Protein AF-A0A965AC95-F1 (afdb_monomer)

Mean predicted aligned error: 10.25 Å

Solvent-accessible surface area (backbone atoms only — not comparable to full-atom values): 7950 Å² total; per-residue (Å²): 105,27,37,49,39,48,48,44,27,68,75,68,65,33,67,44,52,80,32,99,80,52,70,72,48,76,65,56,55,58,50,46,55,52,50,51,50,54,45,40,74,76,69,51,77,55,68,62,57,51,53,37,53,53,43,54,52,50,37,52,51,46,52,50,48,28,71,74,66,68,44,68,75,47,54,59,56,43,51,51,40,52,52,52,42,51,51,48,53,48,61,63,69,69,50,75,50,70,65,55,55,48,52,52,51,25,66,78,70,75,50,84,84,53,48,79,68,45,30,49,69,57,53,55,46,52,55,54,50,51,50,67,76,53,61,78,83,77,126

Secondary structure (DSSP, 8-state):
-BHHHHHHHHTS--GGGG-TT----HHHHHHHHHHHHHHHHHH---HHHHHHHHHHHHHHHHHHHHHHH--TTHHHHHHHHHHHHHHHHHHHHTS--HHHHHHHHHHHHTS---TTTSBHHHHHHHHHHHHHHS-----

Nearest PDB structures (foldseek):
  1u7j-assembly1_A  TM=8.665E-01  e=4.601E+00  Escherichia coli

pLDDT: mean 78.84, std 12.43, range [33.53, 95.69]

Structure (mmCIF, N/CA/C/O backbone):
data_AF-A0A965AC95-F1
#
_entry.id   AF-A0A965AC95-F1
#
loop_
_atom_site.group_PDB
_atom_site.id
_atom_site.type_symbol
_atom_site.label_atom_id
_atom_site.label_alt_id
_atom_site.label_comp_id
_atom_site.label_asym_id
_atom_site.label_entity_id
_atom_site.label_seq_id
_atom_site.pdbx_PDB_ins_code
_atom_site.Cartn_x
_atom_site.Cartn_y
_atom_site.Cartn_z
_atom_site.occupancy
_atom_site.B_iso_or_equiv
_atom_site.auth_seq_id
_atom_site.auth_comp_id
_atom_site.auth_asym_id
_atom_site.auth_atom_id
_atom_site.pdbx_PDB_model_num
ATOM 1 N N . MET A 1 1 ? 10.068 -9.481 -13.612 1.00 78.06 1 MET A N 1
ATOM 2 C CA . MET A 1 1 ? 8.727 -9.401 -14.232 1.00 78.06 1 MET A CA 1
ATOM 3 C C . MET A 1 1 ? 8.562 -8.023 -14.852 1.00 78.06 1 MET A C 1
ATOM 5 O O . MET A 1 1 ? 8.950 -7.076 -14.171 1.00 78.06 1 MET A O 1
ATOM 9 N N . PRO A 1 2 ? 8.060 -7.901 -16.096 1.00 86.31 2 PRO A N 1
ATOM 10 C CA . PRO A 1 2 ? 7.740 -6.605 -16.690 1.00 86.31 2 PRO A CA 1
ATOM 11 C C . PRO A 1 2 ? 6.653 -5.858 -15.914 1.00 86.31 2 PRO A C 1
ATOM 13 O O . PRO A 1 2 ? 5.758 -6.502 -15.366 1.00 86.31 2 PRO A O 1
ATOM 16 N N . ILE A 1 3 ? 6.693 -4.525 -15.910 1.00 83.31 3 ILE A N 1
ATOM 17 C CA . ILE A 1 3 ? 5.679 -3.694 -15.231 1.00 83.31 3 ILE A CA 1
ATOM 18 C C . ILE A 1 3 ? 4.275 -3.969 -15.764 1.00 83.31 3 ILE A C 1
ATOM 20 O O . ILE A 1 3 ? 3.337 -4.093 -14.986 1.00 83.31 3 ILE A O 1
ATOM 24 N N . TYR A 1 4 ? 4.131 -4.128 -17.081 1.00 84.62 4 TYR A N 1
ATOM 25 C CA . TYR A 1 4 ? 2.837 -4.431 -17.685 1.00 84.62 4 TYR A CA 1
ATOM 26 C C . TYR A 1 4 ? 2.203 -5.694 -17.081 1.00 84.62 4 TYR A C 1
ATOM 28 O O . TYR A 1 4 ? 1.038 -5.685 -16.695 1.00 84.62 4 TYR A O 1
ATOM 36 N N . ASN A 1 5 ? 2.983 -6.772 -16.943 1.00 82.94 5 ASN A N 1
ATOM 37 C CA . ASN A 1 5 ? 2.499 -8.011 -16.333 1.00 82.94 5 ASN A CA 1
ATOM 38 C C . ASN A 1 5 ? 2.209 -7.833 -14.841 1.00 82.94 5 ASN A C 1
ATOM 40 O O . ASN A 1 5 ? 1.277 -8.444 -14.334 1.00 82.94 5 ASN A O 1
ATOM 44 N N . TRP A 1 6 ? 2.997 -7.003 -14.157 1.00 79.56 6 TRP A N 1
ATOM 45 C CA . TRP A 1 6 ? 2.794 -6.698 -12.747 1.00 79.56 6 TRP A CA 1
ATOM 46 C C . TRP A 1 6 ? 1.465 -5.984 -12.500 1.00 79.56 6 TRP A C 1
ATOM 48 O O . TRP A 1 6 ? 0.712 -6.426 -11.643 1.00 79.56 6 TRP A O 1
ATOM 58 N N . PHE A 1 7 ? 1.131 -4.944 -13.272 1.00 79.00 7 PHE A N 1
ATOM 59 C CA . PHE A 1 7 ? -0.158 -4.256 -13.136 1.00 79.00 7 PHE A CA 1
ATOM 60 C C . PHE A 1 7 ? -1.334 -5.177 -13.433 1.00 79.00 7 PHE A C 1
ATOM 62 O O . PHE A 1 7 ? -2.265 -5.267 -12.641 1.00 79.00 7 PHE A O 1
ATOM 69 N N . LYS A 1 8 ? -1.251 -5.950 -14.517 1.00 81.56 8 LYS A N 1
ATOM 70 C CA . LYS A 1 8 ? -2.290 -6.923 -14.868 1.00 81.56 8 LYS A CA 1
ATOM 71 C C . LYS A 1 8 ? -2.488 -8.004 -13.801 1.00 81.56 8 LYS A C 1
ATOM 73 O O . LYS A 1 8 ? -3.609 -8.407 -13.520 1.00 81.56 8 LYS A O 1
ATOM 78 N N . TRP A 1 9 ? -1.413 -8.445 -13.161 1.00 81.56 9 TRP A N 1
ATOM 79 C CA . TRP A 1 9 ? -1.509 -9.403 -12.069 1.00 81.56 9 TRP A CA 1
ATOM 80 C C . TRP A 1 9 ? -2.046 -8.781 -10.772 1.00 81.56 9 TRP A C 1
ATOM 82 O O . TRP A 1 9 ? -2.920 -9.357 -10.130 1.00 81.56 9 TRP A O 1
ATOM 92 N N . HIS A 1 10 ? -1.536 -7.612 -10.388 1.00 73.25 10 HIS A N 1
ATOM 93 C CA . HIS A 1 10 ? -1.785 -7.014 -9.079 1.00 73.25 10 HIS A CA 1
ATOM 94 C C . HIS A 1 10 ? -3.084 -6.198 -9.021 1.00 73.25 10 HIS A C 1
ATOM 96 O O . HIS A 1 10 ? -3.839 -6.305 -8.057 1.00 73.25 10 HIS A O 1
ATOM 102 N N . GLU A 1 11 ? -3.356 -5.382 -10.040 1.00 69.81 11 GLU A N 1
ATOM 103 C CA . GLU A 1 11 ? -4.523 -4.491 -10.075 1.00 69.81 11 GLU A CA 1
ATOM 104 C C . GLU A 1 11 ? -5.764 -5.217 -10.597 1.00 69.81 11 GLU A C 1
ATOM 106 O O . GLU A 1 11 ? -6.835 -5.117 -10.002 1.00 69.81 11 GLU A O 1
ATOM 111 N N . GLU A 1 12 ? -5.613 -6.019 -11.657 1.00 75.25 12 GLU A N 1
ATOM 112 C CA . GLU A 1 12 ? -6.729 -6.774 -12.256 1.00 75.25 12 GLU A CA 1
ATOM 113 C C . GLU A 1 12 ? -6.926 -8.157 -11.616 1.00 75.25 12 GLU A C 1
ATOM 115 O O . GLU A 1 12 ? -7.858 -8.877 -11.971 1.00 75.25 12 GLU A O 1
ATOM 120 N N . LYS A 1 13 ? -6.080 -8.519 -10.639 1.00 70.06 13 LYS A N 1
ATOM 121 C CA . LYS A 1 13 ? -6.116 -9.796 -9.905 1.00 70.06 13 LYS A CA 1
ATOM 122 C C . LYS A 1 13 ? -6.084 -11.032 -10.819 1.00 70.06 13 LYS A C 1
ATOM 124 O O . LYS A 1 13 ? -6.640 -12.075 -10.471 1.00 70.06 13 LYS A O 1
ATOM 129 N N . ASP A 1 14 ? -5.418 -10.938 -11.973 1.00 77.56 14 ASP A N 1
ATOM 130 C CA . ASP A 1 14 ? -5.315 -12.036 -12.937 1.00 77.56 14 ASP A CA 1
ATOM 131 C C . ASP A 1 14 ? -3.947 -12.744 -12.873 1.00 77.56 14 ASP A C 1
ATOM 133 O O . ASP A 1 14 ? -2.927 -12.286 -13.397 1.00 77.56 14 ASP A O 1
ATOM 137 N N . ASN A 1 15 ? -3.941 -13.939 -12.275 1.00 76.00 15 ASN A N 1
ATOM 138 C CA . ASN A 1 15 ? -2.756 -14.796 -12.152 1.00 76.00 15 ASN A CA 1
ATOM 139 C C . ASN A 1 15 ? -2.254 -15.355 -13.495 1.00 76.00 15 ASN A C 1
ATOM 141 O O . ASN A 1 15 ? -1.146 -15.895 -13.554 1.00 76.00 15 ASN A O 1
ATOM 145 N N . SER A 1 16 ? -3.011 -15.217 -14.590 1.00 78.38 16 SER A N 1
ATOM 146 C CA . SER A 1 16 ? -2.566 -15.630 -15.925 1.00 78.38 16 SER A CA 1
ATOM 147 C C . SER A 1 16 ? -1.312 -14.868 -16.374 1.00 78.38 16 SER A C 1
ATOM 149 O O . SER A 1 16 ? -0.488 -15.421 -17.104 1.00 78.38 16 SER A O 1
ATOM 151 N N . TYR A 1 17 ? -1.105 -13.646 -15.866 1.00 79.50 17 TYR A N 1
ATOM 152 C CA . TYR A 1 17 ? 0.023 -12.771 -16.204 1.00 79.50 17 TYR A CA 1
ATOM 153 C C . TYR A 1 17 ? 1.339 -13.120 -15.496 1.00 79.50 17 TYR A C 1
ATOM 155 O O . TYR A 1 17 ? 2.408 -12.653 -15.913 1.00 79.50 17 TYR A O 1
ATOM 163 N N . LEU A 1 18 ? 1.287 -13.999 -14.490 1.00 76.38 18 LEU A N 1
ATOM 164 C CA . LEU A 1 18 ? 2.471 -14.598 -13.869 1.00 76.38 18 LEU A CA 1
ATOM 165 C C . LEU A 1 18 ? 3.130 -15.661 -14.760 1.00 76.38 18 LEU A C 1
ATOM 167 O O . LEU A 1 18 ? 4.295 -16.004 -14.557 1.00 76.38 18 LEU A O 1
ATOM 171 N N . SER A 1 19 ? 2.407 -16.180 -15.759 1.00 73.56 19 SER A N 1
ATOM 172 C CA . SER A 1 19 ? 2.861 -17.273 -16.616 1.00 73.56 19 SER A CA 1
ATOM 173 C C . SER A 1 19 ? 2.813 -16.893 -18.093 1.00 73.56 19 SER A C 1
ATOM 175 O O . SER A 1 19 ? 1.772 -16.533 -18.633 1.00 73.56 19 SER A O 1
ATOM 177 N N . LYS A 1 20 ? 3.932 -17.066 -18.809 1.00 67.50 20 LYS A N 1
ATOM 178 C CA . LYS A 1 20 ? 3.975 -16.851 -20.269 1.00 67.50 20 LYS A CA 1
ATOM 179 C C . LYS A 1 20 ? 3.024 -17.775 -21.038 1.00 67.50 20 LYS A C 1
ATOM 181 O O . LYS A 1 20 ? 2.578 -17.416 -22.120 1.00 67.50 20 LYS A O 1
ATOM 186 N N . THR A 1 21 ? 2.726 -18.956 -20.498 1.00 68.81 21 THR A N 1
ATOM 187 C CA . THR A 1 21 ? 1.877 -19.963 -21.152 1.00 68.81 21 THR A CA 1
ATOM 188 C C . THR A 1 21 ? 0.417 -19.891 -20.707 1.00 68.81 21 THR A C 1
ATOM 190 O O . THR A 1 21 ? -0.372 -20.732 -21.130 1.00 68.81 21 THR A O 1
ATOM 193 N N . ARG A 1 22 ? 0.054 -18.927 -19.839 1.00 64.81 22 ARG A N 1
ATOM 194 C CA . ARG A 1 22 ? -1.274 -18.779 -19.203 1.00 64.81 22 ARG A CA 1
ATOM 195 C C . ARG A 1 22 ? -1.795 -20.025 -18.473 1.00 64.81 22 ARG A C 1
ATOM 197 O O . ARG A 1 22 ? -2.942 -20.053 -18.042 1.00 64.81 22 ARG A O 1
ATOM 204 N N . LYS A 1 23 ? -0.963 -21.055 -18.290 1.00 63.19 23 LYS A N 1
ATOM 205 C CA . LYS A 1 23 ? -1.290 -22.198 -17.438 1.00 63.19 23 LYS A CA 1
ATOM 206 C C . LYS A 1 23 ? -1.138 -21.761 -15.989 1.00 63.19 23 LYS A C 1
ATOM 208 O O . LYS A 1 23 ? -0.019 -21.575 -15.511 1.00 63.19 23 LYS A O 1
ATOM 213 N N . ILE A 1 24 ? -2.271 -21.562 -15.329 1.00 64.31 24 ILE A N 1
ATOM 214 C CA . ILE A 1 24 ? -2.350 -21.240 -13.907 1.00 64.31 24 ILE A CA 1
ATOM 215 C C . ILE A 1 24 ? -2.390 -22.568 -13.149 1.00 64.31 24 ILE A C 1
ATOM 217 O O . ILE A 1 24 ? -3.215 -23.431 -13.435 1.00 64.31 24 ILE A O 1
ATOM 221 N N . GLY A 1 25 ? -1.471 -22.745 -12.206 1.00 68.56 25 GLY A N 1
ATOM 222 C CA . GLY A 1 25 ? -1.409 -23.913 -11.330 1.00 68.56 25 GLY A CA 1
ATOM 223 C C . GLY A 1 25 ? -1.006 -23.498 -9.919 1.00 68.56 25 GLY A C 1
ATOM 224 O O . GLY A 1 25 ? -0.567 -22.368 -9.708 1.00 68.56 25 GLY A O 1
ATOM 225 N N . SER A 1 26 ? -1.117 -24.413 -8.955 1.00 66.06 26 SER A N 1
ATOM 226 C CA . SER A 1 26 ? -0.808 -24.154 -7.536 1.00 66.06 26 SER A CA 1
ATOM 227 C C . SER A 1 26 ? 0.592 -23.564 -7.310 1.00 66.06 26 SER A C 1
ATOM 229 O O . SER A 1 26 ? 0.760 -22.683 -6.471 1.00 66.06 26 SER A O 1
ATOM 231 N N . LEU A 1 27 ? 1.581 -23.978 -8.111 1.00 66.44 27 LEU A N 1
ATOM 232 C CA . LEU A 1 27 ? 2.942 -23.433 -8.075 1.00 66.44 27 LEU A CA 1
ATOM 233 C C . LEU A 1 27 ? 2.998 -21.944 -8.444 1.00 66.44 27 LEU A C 1
ATOM 235 O O . LEU A 1 27 ? 3.739 -21.194 -7.819 1.00 66.44 27 LEU A O 1
ATOM 239 N N . VAL A 1 28 ? 2.211 -21.501 -9.428 1.00 69.81 28 VAL A N 1
ATOM 240 C CA . VAL A 1 28 ? 2.194 -20.097 -9.874 1.00 69.81 28 VAL A CA 1
ATOM 241 C C . VAL A 1 28 ? 1.671 -19.188 -8.762 1.00 69.81 28 VAL A C 1
ATOM 243 O O . VAL A 1 28 ? 2.262 -18.142 -8.517 1.00 69.81 28 VAL A O 1
ATOM 246 N N . ASN A 1 29 ? 0.635 -19.622 -8.039 1.00 70.00 29 ASN A N 1
ATOM 247 C CA . ASN A 1 29 ? 0.107 -18.879 -6.894 1.00 70.00 29 ASN A CA 1
ATOM 248 C C . ASN A 1 29 ? 1.125 -18.830 -5.743 1.00 70.00 29 ASN A C 1
ATOM 250 O O . ASN A 1 29 ? 1.426 -17.754 -5.239 1.00 70.00 29 ASN A O 1
ATOM 254 N N . TYR A 1 30 ? 1.729 -19.973 -5.395 1.00 73.06 30 TYR A N 1
ATOM 255 C CA . TYR A 1 30 ? 2.740 -20.044 -4.335 1.00 73.06 30 TYR A CA 1
ATOM 256 C C . TYR A 1 30 ? 3.946 -19.130 -4.603 1.00 73.06 30 TYR A C 1
ATOM 258 O O . TYR A 1 30 ? 4.400 -18.403 -3.718 1.00 73.06 30 TYR A O 1
ATOM 266 N N . PHE A 1 31 ? 4.470 -19.138 -5.832 1.00 75.56 31 PHE A N 1
ATOM 267 C CA . PHE A 1 31 ? 5.572 -18.252 -6.201 1.00 75.56 31 PHE A CA 1
ATOM 268 C C . PHE A 1 31 ? 5.129 -16.794 -6.352 1.00 75.56 31 PHE A C 1
ATOM 270 O O . PHE A 1 31 ? 5.927 -15.909 -6.058 1.00 75.56 31 PHE A O 1
ATOM 277 N N . GLY A 1 32 ? 3.882 -16.535 -6.752 1.00 74.88 32 GLY A N 1
ATOM 278 C CA . GLY A 1 32 ? 3.296 -15.195 -6.774 1.00 74.88 32 GLY A CA 1
ATOM 279 C C . GLY A 1 32 ? 3.355 -14.530 -5.400 1.00 74.88 32 GLY A C 1
ATOM 280 O O . GLY A 1 32 ? 3.943 -13.458 -5.264 1.00 74.88 32 GLY A O 1
ATOM 281 N N . ASP A 1 33 ? 2.869 -15.211 -4.362 1.00 75.50 33 ASP A N 1
ATOM 282 C CA . ASP A 1 33 ? 2.904 -14.687 -2.990 1.00 75.50 33 ASP A CA 1
ATOM 283 C C . ASP A 1 33 ? 4.341 -14.420 -2.524 1.00 75.50 33 ASP A C 1
ATOM 285 O O . ASP A 1 33 ? 4.644 -13.352 -1.992 1.00 75.50 33 ASP A O 1
ATOM 289 N N . LYS A 1 34 ? 5.269 -15.344 -2.806 1.00 80.12 34 LYS A N 1
ATOM 290 C CA . LYS A 1 34 ? 6.697 -15.169 -2.486 1.00 80.12 34 LYS A CA 1
ATOM 291 C C . LYS A 1 34 ? 7.323 -13.981 -3.219 1.00 80.12 34 LYS A C 1
ATOM 293 O O . LYS A 1 34 ? 8.134 -13.269 -2.629 1.00 80.12 34 LYS A O 1
ATOM 298 N N . ILE A 1 35 ? 6.955 -13.754 -4.481 1.00 78.62 35 ILE A N 1
ATOM 299 C CA . ILE A 1 35 ? 7.411 -12.603 -5.267 1.00 78.62 35 ILE A CA 1
ATOM 300 C C . ILE A 1 35 ? 6.877 -11.300 -4.659 1.00 78.62 35 ILE A C 1
ATOM 302 O O . ILE A 1 35 ? 7.654 -10.354 -4.528 1.00 78.62 35 ILE A O 1
ATOM 306 N N . MET A 1 36 ? 5.606 -11.250 -4.238 1.0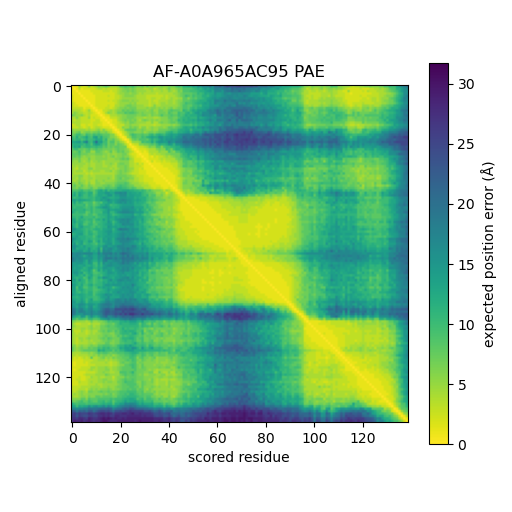0 75.12 36 MET A N 1
ATOM 307 C CA . MET A 1 36 ? 5.067 -10.084 -3.523 1.00 75.12 36 MET A CA 1
ATOM 308 C C . MET A 1 36 ? 5.815 -9.835 -2.220 1.00 75.12 36 MET A C 1
ATOM 310 O O . MET A 1 36 ? 6.218 -8.702 -1.966 1.00 75.12 36 MET A O 1
ATOM 314 N N . THR A 1 37 ? 6.040 -10.875 -1.411 1.00 77.94 37 THR A N 1
ATOM 315 C CA . THR A 1 37 ? 6.774 -10.745 -0.147 1.00 77.94 37 THR A CA 1
ATOM 316 C C . THR A 1 37 ? 8.168 -10.169 -0.378 1.00 77.94 37 THR A C 1
ATOM 318 O O . THR A 1 37 ? 8.505 -9.153 0.219 1.00 77.94 37 THR A O 1
ATOM 321 N N . GLN A 1 38 ? 8.947 -10.734 -1.305 1.00 77.44 38 GLN A N 1
ATOM 322 C CA . GLN A 1 38 ? 10.292 -10.228 -1.610 1.00 77.44 38 GLN A CA 1
ATOM 323 C C . GLN A 1 38 ? 10.274 -8.804 -2.178 1.00 77.44 38 GLN A C 1
ATOM 325 O O . GLN A 1 38 ? 11.190 -8.014 -1.940 1.00 77.44 38 GLN A O 1
ATOM 330 N N . PHE A 1 39 ? 9.242 -8.458 -2.948 1.00 74.94 39 PHE A N 1
ATOM 331 C CA . PHE A 1 39 ? 9.072 -7.105 -3.456 1.00 74.94 39 PHE A CA 1
ATOM 332 C C . PHE A 1 39 ? 8.824 -6.110 -2.314 1.00 74.94 39 PHE A C 1
ATOM 334 O O . PHE A 1 3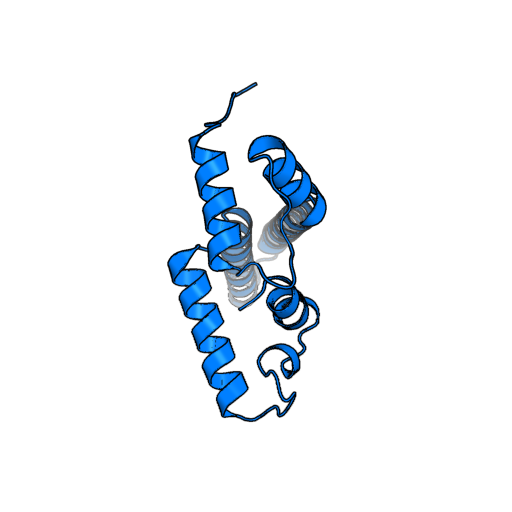9 ? 9.501 -5.084 -2.235 1.00 74.94 39 PHE A O 1
ATOM 341 N N . ILE A 1 40 ? 7.920 -6.443 -1.393 1.00 74.00 40 ILE A N 1
ATOM 342 C CA . ILE A 1 40 ? 7.639 -5.646 -0.195 1.00 74.00 40 ILE A CA 1
ATOM 343 C C . ILE A 1 40 ? 8.893 -5.524 0.678 1.00 74.00 40 ILE A C 1
ATOM 345 O O . ILE A 1 40 ? 9.224 -4.421 1.099 1.00 74.00 40 ILE A O 1
ATOM 349 N N . GLU A 1 41 ? 9.640 -6.607 0.897 1.00 75.38 41 GLU A N 1
ATOM 350 C CA . GLU A 1 41 ? 10.897 -6.582 1.660 1.00 75.38 41 GLU A CA 1
ATOM 351 C C . GLU A 1 41 ? 11.937 -5.639 1.034 1.00 75.38 41 GLU A C 1
ATOM 353 O O . GLU A 1 41 ? 12.631 -4.903 1.734 1.00 75.38 41 GLU A O 1
ATOM 358 N N . ARG A 1 42 ? 12.044 -5.624 -0.300 1.00 69.62 42 ARG A N 1
ATOM 359 C CA . ARG A 1 42 ? 13.059 -4.840 -1.019 1.00 69.62 42 ARG A CA 1
ATOM 360 C C . ARG A 1 42 ? 12.690 -3.369 -1.211 1.00 69.62 42 ARG A C 1
ATOM 362 O O . ARG A 1 42 ? 13.573 -2.501 -1.284 1.00 69.62 42 ARG A O 1
ATOM 369 N N . PHE A 1 43 ? 11.410 -3.076 -1.398 1.00 70.06 43 PHE A N 1
ATOM 370 C CA . PHE A 1 43 ? 10.944 -1.740 -1.773 1.00 70.06 43 PHE A CA 1
ATOM 371 C C . PHE A 1 43 ? 10.127 -1.048 -0.681 1.00 70.06 43 PHE A C 1
ATOM 373 O O . PHE A 1 43 ? 10.029 0.178 -0.721 1.00 70.06 43 PHE A O 1
ATOM 380 N N . GLY A 1 44 ? 9.664 -1.795 0.321 1.00 67.75 44 GLY A N 1
ATOM 381 C CA . GLY A 1 44 ? 8.845 -1.312 1.425 1.00 67.75 44 GLY A CA 1
ATOM 382 C C . GLY A 1 44 ? 7.399 -1.042 1.015 1.00 67.75 44 GLY A C 1
ATOM 383 O O . GLY A 1 44 ? 7.064 -0.926 -0.166 1.00 67.75 44 GLY A O 1
ATOM 384 N N . PHE A 1 45 ? 6.532 -0.896 2.013 1.00 68.31 45 PHE A N 1
ATOM 385 C CA . PHE A 1 45 ? 5.231 -0.272 1.807 1.00 68.31 45 PHE A CA 1
ATOM 386 C C . PHE A 1 45 ? 5.373 1.246 1.749 1.00 68.31 45 PHE A C 1
ATOM 388 O O . PHE A 1 45 ? 6.285 1.830 2.334 1.00 68.31 45 PHE A O 1
ATOM 395 N N . SER A 1 46 ? 4.440 1.907 1.065 1.00 69.19 46 SER A N 1
ATOM 396 C CA . SER A 1 46 ? 4.380 3.364 1.141 1.00 69.19 46 SER A CA 1
ATOM 397 C C . SER A 1 46 ? 3.987 3.813 2.553 1.00 69.19 46 SER A C 1
ATOM 399 O O . SER A 1 46 ? 3.163 3.160 3.188 1.00 69.19 46 SER A O 1
ATOM 401 N N . GLU A 1 47 ? 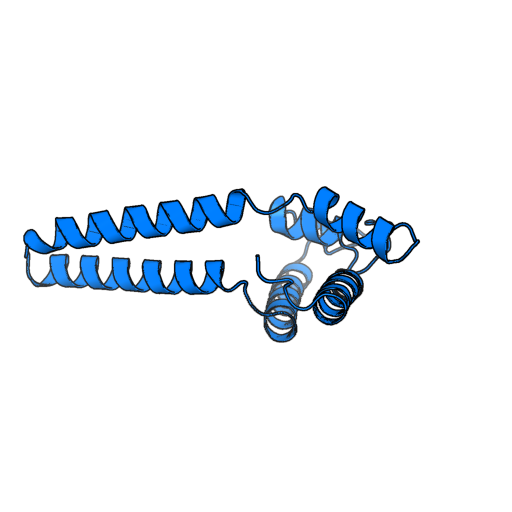4.524 4.938 3.030 1.00 69.31 47 GLU A N 1
ATOM 402 C CA . GLU A 1 47 ? 4.223 5.459 4.377 1.00 69.31 47 GLU A CA 1
ATOM 403 C C . GLU A 1 47 ? 2.719 5.628 4.623 1.00 69.31 47 GLU A C 1
ATOM 405 O O . GLU A 1 47 ? 2.231 5.300 5.696 1.00 69.31 47 GLU A O 1
ATOM 410 N N . VAL A 1 48 ? 1.967 6.071 3.611 1.00 72.19 48 VAL A N 1
ATOM 411 C CA . VAL A 1 48 ? 0.503 6.214 3.687 1.00 72.19 48 VAL A CA 1
ATOM 412 C C . VAL A 1 48 ? -0.184 4.865 3.917 1.00 72.19 48 VAL A C 1
ATOM 414 O O . VAL A 1 48 ? -1.113 4.775 4.712 1.00 72.19 48 VAL A O 1
ATOM 417 N N . PHE A 1 49 ? 0.307 3.795 3.284 1.00 76.12 49 PHE A N 1
ATOM 418 C CA . PHE A 1 49 ? -0.219 2.444 3.499 1.00 76.12 49 PHE A CA 1
ATOM 419 C C . PHE A 1 49 ? 0.054 1.959 4.927 1.00 76.12 49 PHE A C 1
ATOM 421 O O . PHE A 1 49 ? -0.842 1.420 5.568 1.00 76.12 49 PHE A O 1
ATOM 428 N N . ILE A 1 50 ? 1.259 2.208 5.453 1.00 80.38 50 ILE A N 1
ATOM 429 C CA . ILE A 1 50 ? 1.606 1.874 6.844 1.00 80.38 50 ILE A CA 1
ATOM 430 C C . ILE A 1 50 ? 0.705 2.653 7.814 1.00 80.38 50 ILE A C 1
ATOM 432 O O . ILE A 1 50 ? 0.073 2.041 8.669 1.00 80.38 50 ILE A O 1
ATOM 436 N N . LYS A 1 51 ? 0.552 3.968 7.621 1.00 82.31 51 LYS A N 1
ATOM 437 C CA . LYS A 1 51 ? -0.352 4.806 8.428 1.00 82.31 51 LYS A CA 1
ATOM 438 C C . LYS A 1 51 ? -1.804 4.330 8.364 1.00 82.31 51 LYS A C 1
ATOM 440 O O . LYS A 1 51 ? -2.497 4.335 9.376 1.00 82.31 51 LYS A O 1
ATOM 445 N N . THR A 1 52 ? -2.258 3.893 7.189 1.00 86.75 52 THR A N 1
ATOM 446 C CA . THR A 1 52 ? -3.606 3.333 7.016 1.00 86.75 52 THR A CA 1
ATOM 447 C C . THR A 1 52 ? -3.769 2.059 7.844 1.00 86.75 52 THR A C 1
ATOM 449 O O . THR A 1 52 ? -4.746 1.942 8.574 1.00 86.75 52 THR A O 1
ATOM 452 N N . LEU A 1 53 ? -2.797 1.139 7.802 1.00 85.94 53 LEU A N 1
ATOM 453 C CA . LEU A 1 53 ? -2.822 -0.087 8.609 1.00 85.94 53 LEU A CA 1
ATOM 454 C C . LEU A 1 53 ? -2.782 0.191 10.116 1.00 85.94 53 LEU A C 1
ATOM 456 O O . LEU A 1 53 ? 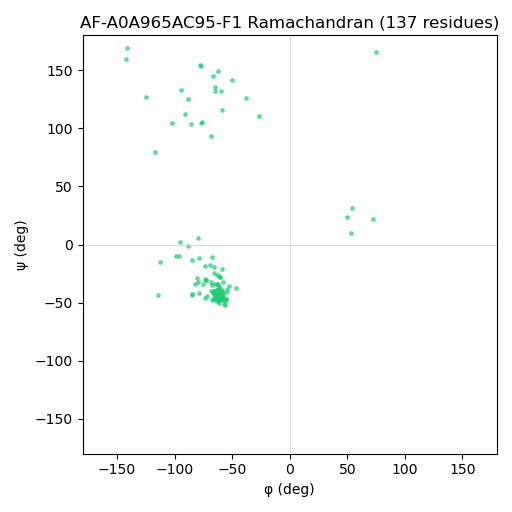-3.475 -0.470 10.888 1.00 85.94 53 LEU A O 1
ATOM 460 N N . GLU A 1 54 ? -1.980 1.161 10.549 1.00 91.00 54 GLU A N 1
ATOM 461 C CA . GLU A 1 54 ? -1.931 1.585 11.951 1.00 91.00 54 GLU A CA 1
ATOM 462 C C . GLU A 1 54 ? -3.285 2.126 12.417 1.00 91.00 54 GLU A C 1
ATOM 464 O O . GLU A 1 54 ? -3.754 1.759 13.497 1.00 91.00 54 GLU A O 1
ATOM 469 N N . LYS A 1 55 ? -3.951 2.925 11.576 1.00 91.50 55 LYS A N 1
ATOM 470 C CA . LYS A 1 55 ? -5.295 3.439 11.850 1.00 91.50 55 LYS A CA 1
ATOM 471 C C . LYS A 1 55 ? -6.362 2.349 11.833 1.00 91.50 55 LYS A C 1
ATOM 473 O O . LYS A 1 55 ? -7.214 2.319 12.712 1.00 91.50 55 LYS A O 1
ATOM 478 N N . GLU A 1 56 ? -6.294 1.397 10.908 1.00 91.12 56 GLU A N 1
ATOM 479 C CA . GLU A 1 56 ? -7.198 0.240 10.903 1.00 91.12 56 GLU A CA 1
ATOM 480 C C . GLU A 1 56 ? -7.024 -0.620 12.166 1.00 91.12 56 GLU A C 1
ATOM 482 O O . GLU A 1 56 ? -8.008 -1.063 12.760 1.00 91.12 56 GLU A O 1
ATOM 487 N N . LYS A 1 57 ? -5.787 -0.797 12.648 1.00 94.25 57 LYS A N 1
ATOM 488 C CA . LYS A 1 57 ? -5.523 -1.445 13.940 1.00 94.25 57 LYS A CA 1
ATOM 489 C C . LYS A 1 57 ? -6.137 -0.658 15.102 1.00 94.25 57 LYS A C 1
ATOM 491 O O . LYS A 1 57 ? -6.742 -1.266 15.986 1.00 94.25 57 LYS A O 1
ATOM 496 N N . GLU A 1 58 ? -5.980 0.664 15.121 1.00 94.62 58 GLU A N 1
ATOM 497 C CA . GLU A 1 58 ? -6.586 1.539 16.133 1.00 94.62 58 GLU A CA 1
ATOM 498 C C . GLU A 1 58 ? -8.115 1.395 16.152 1.00 94.62 58 GLU A C 1
ATOM 500 O O . GLU A 1 58 ? -8.700 1.170 17.215 1.00 94.62 58 GLU A O 1
ATOM 505 N N . LEU A 1 59 ? -8.752 1.418 14.979 1.00 95.69 59 LEU A N 1
ATOM 506 C CA . LEU A 1 59 ? -10.192 1.224 14.819 1.00 95.69 59 LEU A CA 1
ATOM 507 C C . LEU A 1 59 ? -10.662 -0.102 15.430 1.00 95.69 59 LEU A C 1
ATOM 509 O O . LEU A 1 59 ? -11.614 -0.117 16.212 1.00 95.69 59 LEU A O 1
ATOM 513 N N . VAL A 1 60 ? -9.981 -1.209 15.117 1.00 94.75 60 VAL A N 1
ATOM 514 C CA . VAL A 1 60 ? -10.327 -2.538 15.649 1.00 94.75 60 VAL A CA 1
ATOM 515 C C . VAL A 1 60 ? -10.200 -2.575 17.172 1.00 94.75 60 VAL A C 1
ATOM 517 O O . VAL A 1 60 ? -11.066 -3.129 17.850 1.00 94.75 60 VAL A O 1
ATOM 520 N N . LEU A 1 61 ? -9.161 -1.953 17.737 1.00 95.00 61 LEU A N 1
ATOM 521 C CA . LEU A 1 61 ? -8.991 -1.869 19.190 1.00 95.00 61 LEU A CA 1
ATOM 522 C C . LEU A 1 61 ? -10.106 -1.048 19.853 1.0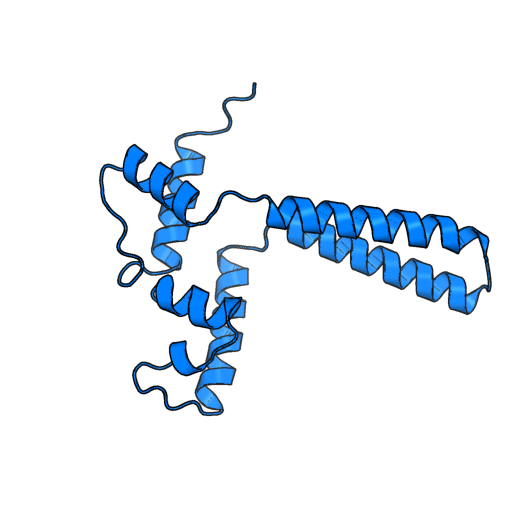0 95.00 61 LEU A C 1
ATOM 524 O O . LEU A 1 61 ? -10.613 -1.447 20.903 1.00 95.00 61 LEU A O 1
ATOM 528 N N . LEU A 1 62 ? -10.525 0.063 19.241 1.00 94.69 62 LEU A N 1
ATOM 529 C CA . LEU A 1 62 ? -11.639 0.882 19.729 1.00 94.69 62 LEU A CA 1
ATOM 530 C C . LEU A 1 62 ? -12.971 0.126 19.670 1.00 94.69 62 LEU A C 1
ATOM 532 O O . LEU A 1 62 ? -13.736 0.155 20.635 1.00 94.69 62 LEU A O 1
ATOM 536 N N . GLN A 1 63 ? -13.229 -0.592 18.577 1.00 92.94 63 GLN A N 1
ATOM 537 C CA . GLN A 1 63 ? -14.416 -1.434 18.420 1.00 92.94 63 GLN A CA 1
ATOM 538 C C . GLN A 1 63 ? -14.442 -2.572 19.445 1.00 92.94 63 GLN A C 1
ATOM 540 O O . GLN A 1 63 ? -15.469 -2.792 20.087 1.00 92.94 63 GLN A O 1
ATOM 545 N N . ALA A 1 64 ? -13.310 -3.249 19.653 1.00 94.81 64 ALA A N 1
ATOM 546 C CA . ALA A 1 64 ? -13.178 -4.294 20.663 1.00 94.81 64 ALA A CA 1
ATOM 547 C C . ALA A 1 64 ? -13.415 -3.742 22.074 1.00 94.81 64 ALA A C 1
ATOM 549 O O . ALA A 1 64 ? -14.180 -4.320 22.844 1.00 94.81 64 ALA A O 1
ATOM 550 N N . ARG A 1 65 ? -12.825 -2.585 22.405 1.00 93.56 65 ARG A N 1
ATOM 551 C CA . ARG A 1 65 ? -13.030 -1.936 23.704 1.00 93.56 65 ARG A CA 1
ATOM 552 C C . ARG A 1 65 ? -14.494 -1.575 23.915 1.00 93.56 65 ARG A C 1
ATOM 554 O O . ARG A 1 65 ? -15.040 -1.916 24.956 1.00 93.56 65 ARG A O 1
ATOM 561 N N . ARG A 1 66 ? -15.142 -0.972 22.916 1.00 94.06 66 ARG A N 1
ATOM 562 C CA . ARG A 1 66 ? -16.575 -0.661 22.957 1.00 94.06 66 ARG A CA 1
ATOM 563 C C . ARG A 1 66 ? -17.418 -1.919 23.164 1.00 94.06 66 ARG A C 1
ATOM 565 O O . ARG A 1 66 ? -18.346 -1.886 23.959 1.00 94.06 66 ARG A O 1
ATOM 572 N N . ALA A 1 67 ? -17.101 -3.020 22.486 1.00 93.06 67 ALA A N 1
ATOM 573 C CA . ALA A 1 67 ? -17.828 -4.278 22.647 1.00 93.06 67 ALA A CA 1
ATOM 574 C C . ALA A 1 67 ? -17.679 -4.875 24.059 1.00 93.06 67 ALA A C 1
ATOM 576 O O . ALA A 1 67 ? -18.622 -5.473 24.565 1.00 93.06 67 ALA A O 1
ATOM 577 N N . ILE A 1 68 ? -16.516 -4.699 24.696 1.00 95.56 68 ILE A N 1
ATOM 578 C CA . ILE A 1 68 ? -16.235 -5.207 26.047 1.00 95.56 68 ILE A CA 1
ATOM 579 C C . ILE A 1 68 ? -16.854 -4.314 27.131 1.00 95.56 68 ILE A C 1
ATOM 581 O O . ILE A 1 68 ? -17.368 -4.827 28.120 1.00 95.56 68 ILE A O 1
ATOM 585 N N . THR A 1 69 ? -16.777 -2.989 26.981 1.00 93.19 69 THR A N 1
ATOM 586 C CA . THR A 1 69 ? -17.170 -2.036 28.034 1.00 93.19 69 THR A CA 1
ATOM 587 C C . THR A 1 69 ? -18.570 -1.449 27.856 1.00 93.19 69 THR A C 1
ATOM 589 O O . THR A 1 69 ? -19.028 -0.740 28.746 1.00 93.19 69 THR A O 1
ATOM 592 N N . ASP A 1 70 ? -19.215 -1.681 26.707 1.00 91.19 70 ASP A N 1
ATOM 593 C CA . ASP A 1 70 ? -20.459 -1.031 26.245 1.00 91.19 70 ASP A CA 1
ATOM 594 C C . ASP A 1 70 ? -20.432 0.512 26.328 1.00 91.19 70 ASP A C 1
ATOM 596 O O . ASP A 1 70 ? -21.456 1.198 26.375 1.00 91.19 70 ASP A O 1
ATOM 600 N N . ASP A 1 71 ? -19.228 1.091 26.322 1.00 91.94 71 ASP A N 1
ATOM 601 C CA . ASP A 1 71 ? -19.039 2.533 26.429 1.00 91.94 71 ASP A CA 1
ATOM 602 C C . ASP A 1 71 ? -19.355 3.207 25.089 1.00 91.94 71 ASP A C 1
ATOM 604 O O . ASP A 1 71 ? -18.578 3.169 24.130 1.00 91.94 71 ASP A O 1
ATOM 608 N N . ARG A 1 72 ? -20.519 3.857 25.028 1.00 90.69 72 ARG A N 1
ATOM 609 C CA . ARG A 1 72 ? -20.997 4.554 23.827 1.00 90.69 72 ARG A CA 1
ATOM 610 C C . ARG A 1 72 ? -20.191 5.804 23.482 1.00 90.69 72 ARG A C 1
ATOM 612 O O . ARG A 1 72 ? -20.278 6.241 22.333 1.00 90.69 72 ARG A O 1
ATOM 619 N N . SER A 1 73 ? -19.404 6.359 24.408 1.00 91.00 73 SER A N 1
ATOM 620 C CA . SER A 1 73 ? -18.524 7.500 24.115 1.00 91.00 73 SER A CA 1
ATOM 621 C C . SER A 1 73 ? -17.453 7.138 23.077 1.00 91.00 73 SER A C 1
ATOM 623 O O . SER A 1 73 ? -17.055 7.980 22.270 1.00 91.00 73 SER A O 1
ATOM 625 N N . LEU A 1 74 ? -17.085 5.852 22.993 1.00 92.56 74 LEU A N 1
ATOM 626 C CA . LEU A 1 74 ? -16.137 5.329 22.008 1.00 92.56 74 LEU A CA 1
ATOM 627 C C . LEU A 1 74 ? -16.641 5.423 20.563 1.00 92.56 74 LEU A C 1
ATOM 629 O O . LEU A 1 74 ? -15.827 5.419 19.644 1.00 92.56 74 LEU A O 1
ATOM 633 N N . ASN A 1 75 ? -17.951 5.575 20.331 1.00 92.50 75 ASN A N 1
ATOM 634 C CA . ASN A 1 75 ? -18.493 5.718 18.976 1.00 92.50 75 ASN A CA 1
ATOM 635 C C . ASN A 1 75 ? -17.980 6.979 18.268 1.00 92.50 75 ASN A C 1
ATOM 637 O O . ASN A 1 75 ? -17.773 6.949 17.058 1.00 92.50 75 ASN A O 1
ATOM 641 N N . ALA A 1 76 ? -17.745 8.069 19.008 1.00 92.31 76 ALA A N 1
ATOM 642 C CA . ALA A 1 76 ? -17.179 9.285 18.432 1.00 92.31 76 ALA A CA 1
ATOM 643 C C . ALA A 1 76 ? -15.745 9.043 17.932 1.00 92.31 76 ALA A C 1
ATOM 645 O O . ALA A 1 76 ? -15.415 9.402 16.805 1.00 92.31 76 ALA A O 1
ATOM 646 N N . PHE A 1 77 ? -14.921 8.356 18.728 1.00 93.06 77 PHE A N 1
ATOM 647 C CA . PHE A 1 77 ? -13.545 8.007 18.362 1.00 93.06 77 PHE A CA 1
ATOM 648 C C . PHE A 1 77 ? -13.482 7.009 17.203 1.00 93.06 77 PHE A C 1
ATOM 650 O O . PHE A 1 77 ? -12.694 7.197 16.282 1.00 93.06 77 PHE A O 1
ATOM 657 N N . ILE A 1 78 ? -14.356 5.996 17.205 1.00 94.69 78 ILE A N 1
ATOM 658 C CA . ILE A 1 78 ? -14.526 5.068 16.076 1.00 94.69 78 ILE A CA 1
ATOM 659 C C . ILE A 1 78 ? -14.833 5.862 14.806 1.00 94.69 78 ILE A C 1
ATOM 661 O O . ILE A 1 78 ? -14.182 5.655 13.785 1.00 94.69 78 ILE A O 1
ATOM 665 N N . LYS A 1 79 ? -15.767 6.821 14.878 1.00 95.00 79 LYS A N 1
ATOM 666 C CA . LYS A 1 79 ? -16.157 7.607 13.709 1.00 95.00 79 LYS A CA 1
ATOM 667 C C . LYS A 1 79 ? -15.035 8.505 13.190 1.00 95.00 79 LYS A C 1
ATOM 669 O O . LYS A 1 79 ? -14.863 8.614 11.980 1.00 95.00 79 LYS A O 1
ATOM 674 N N . ILE A 1 80 ? -14.268 9.125 14.086 1.00 94.88 80 ILE A N 1
ATOM 675 C CA . ILE A 1 80 ? -13.079 9.906 13.717 1.00 94.88 80 ILE A CA 1
ATOM 676 C C . ILE A 1 80 ? -12.063 9.006 13.008 1.00 94.88 80 ILE A C 1
ATOM 678 O O . ILE A 1 80 ? -11.601 9.344 11.924 1.00 94.88 80 ILE A O 1
ATOM 682 N N . CYS A 1 81 ? -11.779 7.831 13.572 1.00 93.19 81 CYS A N 1
ATOM 683 C CA . CYS A 1 81 ? -10.815 6.892 13.009 1.00 93.19 81 CYS A CA 1
ATOM 684 C C . CYS A 1 81 ? -11.242 6.394 11.613 1.00 93.19 81 CYS A C 1
ATOM 686 O O . CYS A 1 81 ? -10.424 6.338 10.698 1.00 93.19 81 CYS A O 1
ATOM 688 N N . GLU A 1 82 ? -12.535 6.116 11.403 1.00 94.56 82 GLU A N 1
ATOM 689 C CA . GLU A 1 82 ? -13.088 5.795 10.078 1.00 94.56 82 GLU A CA 1
ATOM 690 C C . GLU A 1 82 ? -12.861 6.920 9.055 1.00 94.56 82 GLU A C 1
ATOM 692 O O . GLU A 1 82 ? -12.451 6.646 7.926 1.00 94.56 82 GLU A O 1
ATOM 697 N N . LEU A 1 83 ? -13.103 8.178 9.444 1.00 94.69 83 LEU A N 1
ATOM 698 C CA . LEU A 1 83 ? -12.907 9.341 8.572 1.00 94.69 83 LEU A CA 1
ATOM 699 C C . LEU A 1 83 ? -11.429 9.545 8.217 1.00 94.69 83 LEU A C 1
ATOM 701 O O . LEU A 1 83 ? -11.109 9.848 7.070 1.00 94.69 83 LEU A O 1
ATOM 705 N N . GLU A 1 84 ? -10.525 9.344 9.176 1.00 91.62 84 GLU A N 1
ATOM 706 C CA . GLU A 1 84 ? -9.078 9.413 8.946 1.00 91.62 84 GLU A CA 1
ATOM 707 C C . GLU A 1 84 ? -8.602 8.312 7.988 1.00 91.62 84 GLU A C 1
ATOM 709 O O . GLU A 1 84 ? -7.819 8.584 7.078 1.00 91.62 84 GLU A O 1
ATOM 714 N N . ILE A 1 85 ? -9.109 7.082 8.134 1.00 91.00 85 ILE A N 1
ATOM 715 C CA . ILE A 1 85 ? -8.829 5.981 7.199 1.00 91.00 85 ILE A CA 1
ATOM 716 C C . ILE A 1 85 ? -9.334 6.327 5.794 1.00 91.00 85 ILE A C 1
ATOM 718 O O . ILE A 1 85 ? -8.631 6.089 4.811 1.00 91.00 85 ILE A O 1
ATOM 722 N N . GLU A 1 86 ? -10.540 6.887 5.677 1.00 90.12 86 GLU A N 1
ATOM 723 C CA . GLU A 1 86 ? -11.100 7.294 4.387 1.00 90.12 86 GLU A CA 1
ATOM 724 C C . GLU A 1 86 ? -10.266 8.403 3.729 1.00 90.12 86 GLU A C 1
ATOM 726 O O . GLU A 1 86 ? -9.989 8.334 2.530 1.00 90.12 86 GLU A O 1
ATOM 731 N N . ALA A 1 87 ? -9.807 9.385 4.508 1.00 87.00 87 ALA A N 1
ATOM 732 C CA . ALA A 1 87 ? -8.922 10.443 4.031 1.00 87.00 87 ALA A CA 1
ATOM 733 C C . ALA A 1 87 ? -7.580 9.884 3.523 1.00 87.00 87 ALA A C 1
ATOM 735 O O . ALA A 1 87 ? -7.182 10.180 2.398 1.00 87.00 87 ALA A O 1
ATOM 736 N N . LEU A 1 88 ? -6.932 8.995 4.285 1.00 84.12 88 LEU A N 1
ATOM 737 C CA . LEU A 1 88 ? -5.676 8.345 3.877 1.00 84.12 88 LEU A CA 1
ATOM 738 C C . LEU A 1 88 ? -5.841 7.495 2.603 1.00 84.12 88 LEU A C 1
ATOM 740 O O . LEU A 1 88 ? -4.960 7.455 1.736 1.00 84.12 88 LEU A O 1
ATOM 744 N N . LYS A 1 89 ? -6.991 6.827 2.448 1.00 79.25 89 LYS A N 1
ATOM 745 C CA . LYS A 1 89 ? -7.323 6.080 1.224 1.00 79.25 89 LYS A CA 1
ATOM 746 C C . LYS A 1 89 ? -7.510 7.017 0.027 1.00 79.25 89 LYS A C 1
ATOM 748 O O . LYS A 1 89 ? -7.012 6.707 -1.057 1.00 79.25 89 LYS A O 1
ATOM 753 N N . LYS A 1 90 ? -8.141 8.181 0.215 1.00 78.25 90 LYS A N 1
ATOM 754 C CA . LYS A 1 90 ? -8.277 9.209 -0.835 1.00 78.25 90 LYS A CA 1
ATOM 755 C C . LYS A 1 90 ? -6.923 9.789 -1.251 1.00 78.25 90 LYS A C 1
ATOM 757 O O . LYS A 1 90 ? -6.634 9.781 -2.442 1.00 78.25 90 LYS A O 1
ATOM 762 N N . GLU A 1 91 ? -6.043 10.125 -0.304 1.00 67.69 91 GLU A N 1
ATOM 763 C CA . GLU A 1 91 ? -4.662 10.562 -0.598 1.00 67.69 91 GLU A CA 1
ATOM 764 C C . GLU A 1 91 ? -3.863 9.522 -1.404 1.00 67.69 91 GLU A C 1
ATOM 766 O O . GLU A 1 91 ? -2.998 9.858 -2.212 1.00 67.69 91 GLU A O 1
ATOM 771 N N . THR A 1 92 ? -4.139 8.232 -1.196 1.00 58.94 92 THR A N 1
ATOM 772 C CA . THR A 1 92 ? -3.496 7.154 -1.965 1.00 58.94 92 THR A CA 1
ATOM 773 C C . THR A 1 92 ? -4.030 7.073 -3.398 1.00 58.94 92 THR A C 1
ATOM 775 O O . THR A 1 92 ? -3.290 6.679 -4.297 1.00 58.94 92 THR A O 1
ATOM 778 N N . THR A 1 93 ? -5.291 7.458 -3.606 1.00 51.91 93 THR A N 1
ATOM 779 C CA . THR A 1 93 ? -5.980 7.444 -4.908 1.00 51.91 93 THR A CA 1
ATOM 780 C C . THR A 1 93 ? -5.618 8.670 -5.753 1.00 51.91 93 THR A C 1
ATOM 782 O O . THR A 1 93 ? -5.561 8.571 -6.971 1.00 51.91 93 THR A O 1
ATOM 785 N N . GLU A 1 94 ? -5.296 9.800 -5.114 1.00 49.06 94 GLU A N 1
ATOM 786 C CA . GLU A 1 94 ? -4.821 11.037 -5.762 1.00 49.06 94 GLU A CA 1
ATOM 787 C C . GLU A 1 94 ? -3.327 11.012 -6.142 1.00 49.06 94 GLU A C 1
ATOM 789 O O . GLU A 1 94 ? -2.771 12.017 -6.588 1.00 49.06 94 GLU A O 1
ATOM 794 N N . ARG A 1 95 ? -2.634 9.877 -5.972 1.00 51.28 95 ARG A N 1
ATOM 795 C CA . ARG A 1 95 ? -1.246 9.756 -6.433 1.00 51.28 95 ARG A CA 1
ATOM 796 C C . ARG A 1 95 ? -1.182 9.861 -7.951 1.00 51.28 95 ARG A C 1
ATOM 798 O O . ARG A 1 95 ? -1.939 9.188 -8.642 1.00 51.28 95 ARG A O 1
ATOM 805 N N . ALA A 1 96 ? -0.203 10.642 -8.414 1.00 54.41 96 ALA A N 1
ATOM 806 C CA . ALA A 1 96 ? 0.181 10.771 -9.813 1.00 54.41 96 ALA A CA 1
ATOM 807 C C . ALA A 1 96 ? 0.090 9.422 -10.529 1.00 54.41 96 ALA A C 1
ATOM 809 O O . ALA A 1 96 ? 0.673 8.430 -10.066 1.00 54.41 96 ALA A O 1
ATOM 810 N N . ASP A 1 97 ? -0.653 9.407 -11.634 1.00 68.75 97 ASP A N 1
ATOM 811 C CA . ASP A 1 97 ? -0.818 8.233 -12.480 1.00 68.75 97 ASP A CA 1
ATOM 812 C C . ASP A 1 97 ? 0.577 7.658 -12.787 1.00 68.75 97 ASP A C 1
ATOM 814 O O . ASP A 1 97 ? 1.551 8.396 -12.979 1.00 68.75 97 ASP A O 1
ATOM 818 N N . PHE A 1 98 ? 0.709 6.332 -12.824 1.00 74.25 98 PHE A N 1
ATOM 819 C CA . PHE A 1 98 ? 1.952 5.683 -13.235 1.00 74.25 98 PHE A CA 1
ATOM 820 C C . PHE A 1 98 ? 2.507 6.317 -14.520 1.00 74.25 98 PHE A C 1
ATOM 822 O O . PHE A 1 98 ? 3.721 6.498 -14.643 1.00 74.25 98 PHE A O 1
ATOM 829 N N . TYR A 1 99 ? 1.626 6.694 -15.452 1.00 75.75 99 TYR A N 1
ATOM 830 C CA . TYR A 1 99 ? 2.005 7.349 -16.701 1.00 75.75 99 TYR A CA 1
ATOM 831 C C . TYR A 1 99 ? 2.553 8.770 -16.518 1.00 75.75 99 TYR A C 1
ATOM 833 O O . TYR A 1 99 ? 3.470 9.146 -17.248 1.00 75.75 99 TYR A O 1
ATOM 841 N N . GLU A 1 100 ? 2.083 9.528 -15.527 1.00 78.75 100 GLU A N 1
ATOM 842 C CA . GLU A 1 100 ? 2.646 10.838 -15.178 1.00 78.75 100 GLU A CA 1
ATOM 843 C C . GLU A 1 100 ? 4.059 10.690 -14.609 1.00 78.75 100 GLU A C 1
ATOM 845 O O . GLU A 1 100 ? 4.996 11.343 -15.073 1.00 78.75 100 GLU A O 1
ATOM 850 N N . ILE A 1 101 ? 4.251 9.767 -13.658 1.00 77.69 101 ILE A N 1
ATOM 851 C CA . ILE A 1 101 ? 5.572 9.494 -13.068 1.00 77.69 101 ILE A CA 1
ATOM 852 C C . ILE A 1 101 ? 6.541 8.980 -14.136 1.00 77.69 101 ILE A C 1
ATOM 854 O O . ILE A 1 101 ? 7.698 9.405 -14.187 1.00 77.69 101 ILE A O 1
ATOM 858 N N . LYS A 1 102 ? 6.069 8.084 -15.010 1.00 83.25 102 LYS A N 1
ATOM 859 C CA . LYS A 1 102 ? 6.822 7.601 -16.166 1.00 83.25 102 LYS A CA 1
ATOM 860 C C . LYS A 1 102 ? 7.226 8.763 -17.074 1.00 83.25 102 LYS A C 1
ATOM 862 O O . LYS A 1 102 ? 8.396 8.838 -17.424 1.00 83.25 102 LYS A O 1
ATOM 867 N N . GLY A 1 103 ? 6.309 9.671 -17.408 1.00 83.50 103 GLY A N 1
ATOM 868 C CA . GLY A 1 103 ? 6.602 10.833 -18.252 1.00 83.50 103 GLY A CA 1
ATOM 869 C C . GLY A 1 103 ? 7.689 11.733 -17.662 1.00 83.50 103 GLY A C 1
ATOM 870 O O . GLY A 1 103 ? 8.623 12.112 -18.367 1.00 83.50 103 GLY A O 1
ATOM 871 N N . VAL A 1 104 ? 7.633 12.002 -16.353 1.00 83.31 104 VAL A N 1
ATOM 872 C CA . VAL A 1 104 ? 8.685 12.756 -15.649 1.00 83.31 104 VAL A CA 1
ATOM 873 C C . VAL A 1 104 ? 10.021 12.010 -15.685 1.00 83.31 104 VAL A C 1
ATOM 875 O O . VAL A 1 104 ? 11.050 12.612 -15.978 1.00 83.31 104 VAL A O 1
ATOM 878 N N . LEU A 1 105 ? 10.028 10.699 -15.427 1.00 82.56 105 LEU A N 1
ATOM 879 C CA . LEU A 1 105 ? 11.249 9.888 -15.490 1.00 82.56 105 LEU A CA 1
ATOM 880 C C . LEU A 1 105 ? 11.871 9.883 -16.890 1.00 82.56 105 LEU A C 1
ATOM 882 O O . LEU A 1 105 ? 13.085 10.017 -17.012 1.00 82.56 105 LEU A O 1
ATOM 886 N N . GLU A 1 106 ? 11.058 9.736 -17.934 1.00 87.38 106 GLU A N 1
ATOM 887 C CA . GLU A 1 106 ? 11.521 9.732 -19.324 1.00 87.38 106 GLU A CA 1
ATOM 888 C C . GLU A 1 106 ? 12.100 11.089 -19.733 1.00 87.38 106 GLU A C 1
ATOM 890 O O . GLU A 1 106 ? 13.162 11.139 -20.356 1.00 87.38 106 GLU A O 1
ATOM 895 N N . HIS A 1 107 ? 11.442 12.182 -19.331 1.00 86.75 107 HIS A N 1
ATOM 896 C CA . HIS A 1 107 ? 11.922 13.542 -19.563 1.00 86.75 107 HIS A CA 1
ATOM 897 C C . HIS A 1 107 ? 13.277 13.792 -18.889 1.00 86.75 107 HIS A C 1
ATOM 899 O O . HIS A 1 107 ? 14.213 14.256 -19.533 1.00 86.75 107 HIS A O 1
ATOM 905 N N . GLU A 1 108 ? 13.401 13.461 -17.602 1.00 82.19 108 GLU A N 1
ATOM 906 C CA . GLU A 1 108 ? 14.612 13.758 -16.828 1.00 82.19 108 GLU A CA 1
ATOM 907 C C . GLU A 1 108 ? 15.796 12.856 -17.204 1.00 82.19 108 GLU A C 1
ATOM 909 O O . GLU A 1 108 ? 16.945 13.279 -17.111 1.00 82.19 108 GLU A O 1
ATOM 914 N N . MET A 1 109 ? 15.537 11.615 -17.627 1.00 81.06 109 MET A N 1
ATOM 915 C CA . MET A 1 109 ? 16.591 10.644 -17.943 1.00 81.06 109 MET A CA 1
ATOM 916 C C . MET A 1 109 ? 16.936 10.580 -19.440 1.00 81.06 109 MET A C 1
ATOM 918 O O . MET A 1 109 ? 17.921 9.938 -19.806 1.00 81.06 109 MET A O 1
ATOM 922 N N . GLY A 1 110 ? 16.144 11.217 -20.309 1.00 84.69 110 GLY A N 1
ATOM 923 C CA . GLY A 1 110 ? 16.402 11.298 -21.749 1.00 84.69 110 GLY A CA 1
ATOM 924 C C . GLY A 1 110 ? 16.180 9.992 -22.522 1.00 84.69 110 GLY A C 1
ATOM 925 O O . GLY A 1 110 ? 16.749 9.819 -23.599 1.00 84.69 110 GLY A O 1
ATOM 926 N N . PHE A 1 111 ? 15.379 9.059 -21.997 1.00 85.56 111 PHE A N 1
ATOM 927 C CA . PHE A 1 111 ? 15.039 7.807 -22.683 1.00 85.56 111 PHE A CA 1
ATOM 928 C C . PHE A 1 111 ? 13.584 7.399 -22.453 1.00 85.56 111 PHE A C 1
ATOM 930 O O . PHE A 1 111 ? 12.965 7.805 -21.477 1.00 85.56 111 PHE A O 1
ATOM 937 N N . GLN A 1 112 ? 13.054 6.547 -23.335 1.00 87.94 112 GLN A N 1
ATOM 938 C CA . GLN A 1 112 ? 11.688 6.032 -23.242 1.00 87.94 112 GLN A CA 1
ATOM 939 C C . GLN A 1 112 ? 11.639 4.676 -22.517 1.00 87.94 112 GLN A C 1
ATOM 941 O O . GLN A 1 112 ? 12.395 3.753 -22.823 1.00 87.94 112 GLN A O 1
ATOM 946 N N . ILE A 1 113 ? 10.714 4.535 -21.574 1.00 86.69 113 ILE A N 1
ATOM 947 C CA . ILE A 1 113 ? 10.442 3.327 -20.802 1.00 86.69 113 ILE A CA 1
ATOM 948 C C . ILE A 1 113 ? 9.371 2.492 -21.524 1.00 86.69 113 ILE A C 1
ATOM 950 O O . ILE A 1 113 ? 8.192 2.850 -21.566 1.00 86.69 113 ILE A O 1
ATOM 954 N N . ASP A 1 114 ? 9.755 1.321 -22.035 1.00 88.69 114 ASP A N 1
ATOM 955 C CA . ASP A 1 114 ? 8.817 0.325 -22.573 1.00 88.69 114 ASP A CA 1
ATOM 956 C C . ASP A 1 114 ? 8.292 -0.587 -21.451 1.00 88.69 114 ASP A C 1
ATOM 958 O O . ASP A 1 114 ? 8.980 -1.510 -21.009 1.00 88.69 114 ASP A O 1
ATOM 962 N N . ILE A 1 115 ? 7.046 -0.362 -21.015 1.00 86.19 115 ILE A N 1
ATOM 963 C CA . ILE A 1 115 ? 6.387 -1.076 -19.901 1.00 86.19 115 ILE A CA 1
ATOM 964 C C . ILE A 1 115 ? 6.280 -2.595 -20.088 1.00 86.19 115 ILE A C 1
ATOM 966 O O . ILE A 1 115 ? 6.110 -3.328 -19.109 1.00 86.19 115 ILE A O 1
ATOM 970 N N . LYS A 1 116 ? 6.371 -3.090 -21.330 1.00 86.44 116 LYS A N 1
ATOM 971 C CA . LYS A 1 116 ? 6.339 -4.529 -21.628 1.00 86.44 116 LYS A CA 1
ATOM 972 C C . LYS A 1 116 ? 7.713 -5.182 -21.495 1.00 86.44 116 LYS A C 1
ATOM 974 O O . LYS A 1 116 ? 7.790 -6.410 -21.458 1.00 86.44 116 LYS A O 1
ATOM 979 N N . LYS A 1 117 ? 8.782 -4.387 -21.410 1.00 85.62 117 LYS A N 1
ATOM 980 C CA . LYS A 1 117 ? 10.169 -4.860 -21.317 1.00 85.62 117 LYS A CA 1
ATOM 981 C C . LYS A 1 117 ? 10.816 -4.518 -19.985 1.00 85.62 117 LYS A C 1
ATOM 983 O O . LYS A 1 117 ? 11.464 -5.388 -19.410 1.00 85.62 117 LYS A O 1
ATOM 988 N N . VAL A 1 118 ? 10.619 -3.296 -19.486 1.00 86.50 118 VAL A N 1
ATOM 989 C CA . VAL A 1 118 ? 11.227 -2.860 -18.227 1.00 86.50 118 VAL A CA 1
ATOM 990 C C . VAL A 1 118 ? 10.681 -3.683 -17.066 1.00 86.50 118 VAL A C 1
ATOM 992 O O . VAL A 1 118 ? 9.470 -3.891 -16.932 1.00 86.50 118 VAL A O 1
ATOM 995 N N . SER A 1 119 ? 11.574 -4.181 -16.222 1.00 84.75 119 SER A N 1
ATOM 996 C CA . SER A 1 119 ? 11.179 -4.891 -15.018 1.00 84.75 119 SER A CA 1
ATOM 997 C C . SER A 1 119 ? 10.722 -3.928 -13.926 1.00 84.75 119 SER A C 1
ATOM 999 O O . SER A 1 119 ? 11.175 -2.787 -13.832 1.00 84.75 119 SER A O 1
ATOM 1001 N 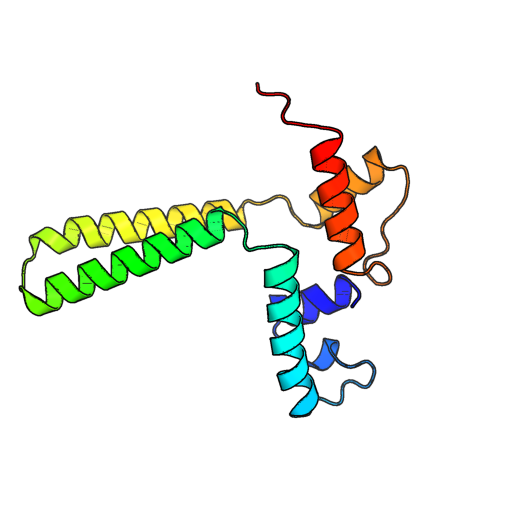N . VAL A 1 120 ? 9.859 -4.416 -13.033 1.00 78.50 120 VAL A N 1
ATOM 1002 C CA . VAL A 1 120 ? 9.432 -3.654 -11.849 1.00 78.50 120 VAL A CA 1
ATOM 1003 C C . VAL A 1 120 ? 10.646 -3.181 -11.035 1.00 78.50 120 VAL A C 1
ATOM 1005 O O . VAL A 1 120 ? 10.701 -2.035 -10.601 1.00 78.50 120 VAL A O 1
ATOM 1008 N N . ALA A 1 121 ? 11.670 -4.025 -10.883 1.00 79.00 121 ALA A N 1
ATOM 1009 C CA . ALA A 1 121 ? 12.867 -3.670 -10.127 1.00 79.00 121 ALA A CA 1
ATOM 1010 C C . ALA A 1 121 ? 13.659 -2.514 -10.766 1.00 79.00 121 ALA A C 1
ATOM 1012 O O . ALA A 1 121 ? 14.112 -1.622 -10.045 1.00 79.00 121 ALA A O 1
ATOM 1013 N N . GLU A 1 122 ? 13.812 -2.509 -12.093 1.00 82.06 122 GLU A N 1
ATOM 1014 C CA . GLU A 1 122 ? 14.495 -1.437 -12.832 1.00 82.06 122 GLU A CA 1
ATOM 1015 C C . GLU A 1 122 ? 13.748 -0.111 -12.693 1.00 82.06 122 GLU A C 1
ATOM 1017 O O . GLU A 1 122 ? 14.346 0.895 -12.320 1.00 82.06 122 GLU A O 1
ATOM 1022 N N . TYR A 1 123 ? 12.427 -0.121 -12.869 1.00 81.62 123 TYR A N 1
ATOM 1023 C CA . TYR A 1 123 ? 11.613 1.087 -12.741 1.00 81.62 123 TYR A CA 1
ATOM 1024 C C . TYR A 1 123 ? 11.669 1.713 -11.351 1.00 81.62 123 TYR A C 1
ATOM 1026 O O . TYR A 1 123 ? 11.937 2.907 -11.215 1.00 81.62 123 TYR A O 1
ATOM 1034 N N . TYR A 1 124 ? 11.511 0.909 -10.296 1.00 77.06 124 TYR A N 1
ATOM 1035 C CA . TYR A 1 124 ? 11.655 1.414 -8.930 1.00 77.06 124 TYR A CA 1
ATOM 1036 C C . TYR A 1 124 ? 13.088 1.863 -8.618 1.00 77.06 124 TYR A C 1
ATOM 1038 O O . TYR A 1 124 ? 13.288 2.713 -7.749 1.00 77.06 124 TYR A O 1
ATOM 1046 N N . THR A 1 125 ? 14.090 1.334 -9.322 1.00 81.12 125 THR A N 1
ATOM 1047 C CA . THR A 1 125 ? 15.477 1.798 -9.203 1.00 81.12 125 THR A CA 1
ATOM 1048 C C . THR A 1 125 ? 15.650 3.173 -9.845 1.00 81.12 125 THR A C 1
ATOM 1050 O O . THR A 1 125 ? 16.215 4.054 -9.197 1.00 81.12 125 THR A O 1
ATOM 1053 N N . TYR A 1 126 ? 15.099 3.408 -11.041 1.00 80.88 126 TYR A N 1
ATOM 1054 C CA . TYR A 1 126 ? 15.089 4.735 -11.670 1.00 80.88 126 TYR A CA 1
ATOM 1055 C C . TYR A 1 126 ? 14.357 5.760 -10.806 1.00 80.88 126 TYR A C 1
ATOM 1057 O O . TYR A 1 126 ? 14.879 6.841 -10.544 1.00 80.88 126 TYR A O 1
ATOM 1065 N N . PHE A 1 127 ? 13.204 5.383 -10.255 1.00 75.56 127 PHE A N 1
ATOM 1066 C CA . PHE A 1 127 ? 12.451 6.240 -9.346 1.00 75.56 127 PHE A CA 1
ATOM 1067 C C . PHE A 1 127 ? 13.235 6.586 -8.066 1.00 75.56 127 PHE A C 1
ATOM 1069 O O . PHE A 1 127 ? 13.270 7.743 -7.640 1.00 75.56 127 PHE A O 1
ATOM 1076 N N . LYS A 1 128 ? 13.919 5.605 -7.456 1.00 75.81 128 LYS A N 1
ATOM 1077 C CA . LYS A 1 128 ? 14.811 5.845 -6.306 1.00 75.81 128 LYS A CA 1
ATOM 1078 C C . LYS A 1 128 ? 15.995 6.745 -6.676 1.00 75.81 128 LYS A C 1
ATOM 1080 O O . LYS A 1 128 ? 16.381 7.578 -5.860 1.00 75.81 128 LYS A O 1
ATOM 1085 N N . ALA A 1 129 ? 16.571 6.587 -7.868 1.00 77.25 129 ALA A N 1
ATOM 1086 C CA . ALA A 1 129 ? 17.664 7.431 -8.351 1.00 77.25 129 ALA A CA 1
ATOM 1087 C C . ALA A 1 129 ? 17.206 8.885 -8.549 1.00 77.25 129 ALA A C 1
ATOM 1089 O O . ALA A 1 129 ? 17.868 9.796 -8.059 1.00 77.25 129 ALA A O 1
ATOM 1090 N N . LEU A 1 130 ? 16.027 9.101 -9.141 1.00 73.44 130 LEU A N 1
ATOM 1091 C CA . LEU A 1 130 ? 15.4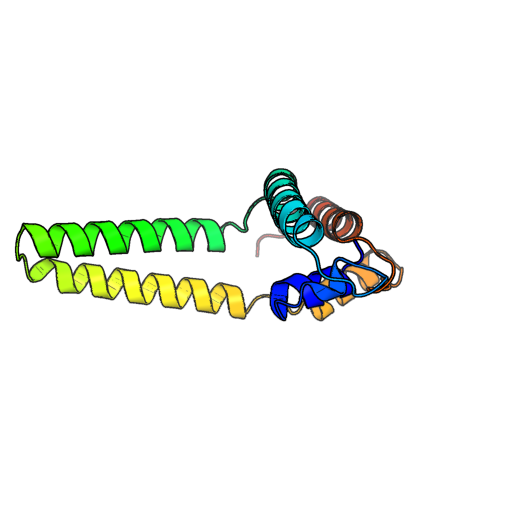45 10.432 -9.327 1.00 73.44 130 LEU A CA 1
ATOM 1092 C C . LEU A 1 130 ? 15.249 11.174 -7.991 1.00 73.44 130 LEU A C 1
ATOM 1094 O O . LEU A 1 130 ? 15.639 12.333 -7.863 1.00 73.44 130 LEU A O 1
ATOM 1098 N N . LYS A 1 131 ? 1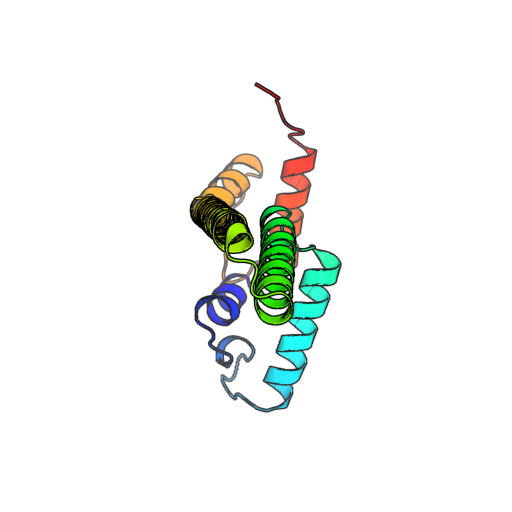4.751 10.486 -6.952 1.00 70.00 131 LYS A N 1
ATOM 1099 C CA . LYS A 1 131 ? 14.627 11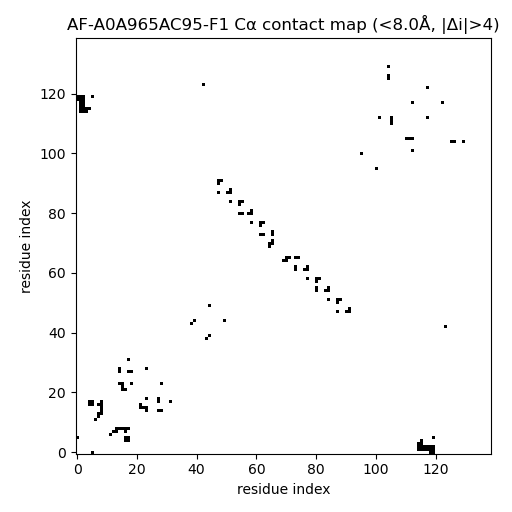.053 -5.592 1.00 70.00 131 LYS A CA 1
ATOM 1100 C C . LYS A 1 131 ? 15.961 11.487 -4.972 1.00 70.00 131 LYS A C 1
ATOM 1102 O O . LYS A 1 131 ? 15.966 12.366 -4.117 1.00 70.00 131 LYS A O 1
ATOM 1107 N N . LYS A 1 132 ? 17.080 10.865 -5.359 1.00 69.75 132 LYS A N 1
ATOM 1108 C CA . LYS A 1 132 ? 18.421 11.257 -4.893 1.00 69.75 132 LYS A CA 1
ATOM 1109 C C . LYS A 1 132 ? 18.968 12.466 -5.647 1.00 69.75 132 LYS A C 1
ATOM 1111 O O . LYS A 1 132 ? 19.705 13.242 -5.055 1.00 69.75 132 LYS A O 1
ATOM 1116 N N . ILE A 1 133 ? 18.622 12.608 -6.926 1.00 69.50 133 ILE A N 1
ATOM 1117 C CA . ILE A 1 133 ? 19.058 13.727 -7.775 1.00 69.50 133 ILE A CA 1
ATOM 1118 C C . ILE A 1 133 ? 18.282 15.006 -7.419 1.00 69.50 133 ILE A C 1
ATOM 1120 O O . ILE A 1 133 ? 18.854 16.091 -7.429 1.00 69.50 133 ILE A O 1
ATOM 1124 N N . ARG A 1 134 ? 17.007 14.880 -7.024 1.00 60.00 134 ARG A N 1
ATOM 1125 C CA . ARG A 1 134 ? 16.205 15.972 -6.452 1.00 60.00 134 ARG A CA 1
ATOM 1126 C C . ARG A 1 134 ? 15.795 15.661 -5.005 1.00 60.00 134 ARG A C 1
ATOM 1128 O O . ARG A 1 134 ? 14.649 15.261 -4.778 1.00 60.00 134 ARG A O 1
ATOM 1135 N N . PRO A 1 135 ? 16.674 15.845 -4.001 1.00 52.00 135 PRO A N 1
ATOM 1136 C CA . PRO A 1 135 ? 16.192 15.970 -2.631 1.00 52.00 135 PRO A CA 1
ATOM 1137 C C . PRO A 1 135 ? 15.259 17.187 -2.591 1.00 52.00 135 PRO A C 1
ATOM 1139 O O . PRO A 1 135 ? 15.599 18.217 -3.170 1.00 52.00 135 PRO A O 1
ATOM 1142 N N . LYS A 1 136 ? 14.065 17.028 -1.997 1.00 49.44 136 LYS A N 1
ATOM 1143 C CA . LYS A 1 136 ? 12.989 18.035 -1.921 1.00 49.44 136 LYS A CA 1
ATOM 1144 C C . LYS A 1 136 ? 13.541 19.467 -1.982 1.00 49.44 136 LYS A C 1
ATOM 1146 O O . LYS A 1 136 ? 14.159 19.925 -1.023 1.00 49.44 136 LYS A O 1
ATOM 1151 N N . GLN A 1 137 ? 13.292 20.178 -3.082 1.00 43.97 137 GLN A N 1
ATOM 1152 C CA . GLN A 1 137 ? 13.247 21.633 -3.008 1.00 43.97 137 GLN A CA 1
ATOM 1153 C C . GLN A 1 137 ? 11.999 21.934 -2.178 1.00 43.97 137 GLN A C 1
ATOM 1155 O O . GLN A 1 137 ? 10.882 21.853 -2.682 1.00 43.97 137 GLN A O 1
ATOM 1160 N N . ASN A 1 138 ? 12.191 22.097 -0.868 1.00 36.59 138 ASN A N 1
ATOM 1161 C CA . ASN A 1 138 ? 11.142 22.567 0.023 1.00 36.59 138 ASN A CA 1
ATOM 1162 C C . ASN A 1 138 ? 10.716 23.947 -0.492 1.00 36.59 138 ASN A C 1
ATOM 1164 O O . ASN A 1 138 ? 11.550 24.854 -0.549 1.00 36.59 138 ASN A O 1
ATOM 1168 N N . GLY A 1 139 ? 9.460 24.051 -0.926 1.00 33.53 139 GLY A N 1
ATOM 1169 C CA . GLY A 1 139 ? 8.749 25.327 -0.964 1.00 33.53 139 GLY A CA 1
ATOM 1170 C C . GLY A 1 139 ? 8.416 25.788 0.445 1.00 33.53 139 GLY A C 1
ATOM 1171 O O . GLY A 1 139 ? 8.333 24.912 1.340 1.00 33.53 139 GLY A O 1
#

Radius of gyration: 19.94 Å; Cα contacts (8 Å, |Δi|>4): 86; chains: 1; bounding box: 40×50×51 Å

Foldseek 3Di:
DFQVLVCCCPVVVQLLSLDPVSDDDPVSVVVVVVVVVVCCVVQNDDPLVVVLVVLVVVLVVLVVCCVVVVDPVSVVVNVVSVVVSVVSVVVVVPPDDPVRLQVVLCVVVVHHDDRRPDDPVNVVVSVVVVCVVDVDPDD

Sequence (139 aa):
MPIYNWFKWHEEKDNSYLSKTRKIGSLVNYFGDKIMTQFIERFGFSEVFIKTLEKEKELVLLQARRAITDDRSLNAFIKICELEIEALKKETTERADFYEIKGVLEHEMGFQIDIKKVSVAEYYTYFKALKKIRPKQNG